Protein AF-A0A3A9VDV6-F1 (afdb_monomer_lite)

Secondary structure (DSSP, 8-state):
-PPPHHHHHHHHHHTPPPPHHHHHHHHGGGS----S--EEEEEE-TTS-EEEEETTS-EEEE---SS-B-TTSSEEEEEEEEEEE-TT-HHHHHHHHHHT-SSPP---TT-EEEEEEEEEETT------------

Structure (mmCIF, N/CA/C/O backbone):
data_AF-A0A3A9VDV6-F1
#
_entry.id   AF-A0A3A9VDV6-F1
#
loop_
_atom_site.group_PDB
_atom_site.id
_atom_site.type_symbol
_atom_site.label_atom_id
_atom_site.label_alt_id
_atom_site.label_comp_id
_atom_site.label_asym_id
_atom_site.label_entity_id
_atom_site.label_seq_id
_atom_site.pdbx_PDB_ins_code
_atom_site.Cartn_x
_atom_site.Cartn_y
_atom_site.Cartn_z
_atom_site.occupancy
_atom_site.B_iso_or_equiv
_atom_site.auth_seq_id
_atom_site.auth_comp_id
_atom_site.auth_asym_id
_atom_site.auth_atom_id
_atom_site.pdbx_PDB_model_num
ATOM 1 N N . MET A 1 1 ? -16.993 -8.177 40.069 1.00 58.53 1 MET A N 1
ATOM 2 C CA . MET A 1 1 ? -17.578 -9.076 39.030 1.00 58.53 1 MET A CA 1
ATOM 3 C C . MET A 1 1 ? -17.639 -8.263 37.741 1.00 58.53 1 MET A C 1
ATOM 5 O O . MET A 1 1 ? -18.169 -7.164 37.819 1.00 58.53 1 MET A O 1
ATOM 9 N N . LYS A 1 2 ? -17.101 -8.723 36.598 1.00 63.22 2 LYS A N 1
ATOM 10 C CA . LYS A 1 2 ? -17.010 -7.897 35.368 1.00 63.22 2 LYS A CA 1
ATOM 11 C C . LYS A 1 2 ? -18.389 -7.341 34.967 1.00 63.22 2 LYS A C 1
ATOM 13 O O . LYS A 1 2 ? -19.323 -8.127 34.815 1.00 63.22 2 LYS A O 1
ATOM 18 N N . GLN A 1 3 ? -18.517 -6.019 34.830 1.00 65.69 3 GLN A N 1
ATOM 19 C CA . GLN A 1 3 ? -19.775 -5.352 34.463 1.00 65.69 3 GLN A CA 1
ATOM 20 C C . GLN A 1 3 ? -19.801 -4.988 32.968 1.00 65.69 3 GLN A C 1
ATOM 22 O O . GLN A 1 3 ? -18.756 -4.651 32.412 1.00 65.69 3 GLN A O 1
ATOM 27 N N . PRO A 1 4 ? -20.967 -5.048 32.300 1.00 68.69 4 PRO A N 1
ATOM 28 C CA . PRO A 1 4 ? -21.092 -4.679 30.895 1.00 68.69 4 PRO A CA 1
ATOM 29 C C . PRO A 1 4 ? -21.062 -3.148 30.712 1.00 68.69 4 PRO A C 1
ATOM 31 O O . PRO A 1 4 ? -21.499 -2.392 31.584 1.00 68.69 4 PRO A O 1
ATOM 34 N N . LYS A 1 5 ? -20.549 -2.676 29.568 1.00 68.94 5 LYS A N 1
ATOM 35 C CA . LYS A 1 5 ? -20.322 -1.244 29.261 1.00 68.94 5 LYS A CA 1
ATOM 36 C C . LYS A 1 5 ? -21.593 -0.385 29.327 1.00 68.94 5 LYS A C 1
ATOM 38 O O . LYS A 1 5 ? -21.525 0.826 29.512 1.00 68.94 5 LYS A O 1
ATOM 43 N N . GLU A 1 6 ? -22.758 -1.004 29.187 1.00 73.81 6 GLU A N 1
ATOM 44 C CA . GLU A 1 6 ? -24.076 -0.381 29.269 1.00 73.81 6 GLU A CA 1
ATOM 45 C C . GLU A 1 6 ? -24.354 0.179 30.676 1.00 73.81 6 GLU A C 1
ATOM 47 O O . GLU A 1 6 ? -25.033 1.194 30.799 1.00 73.81 6 GLU A O 1
ATOM 52 N N . ILE A 1 7 ? -23.758 -0.402 31.724 1.00 75.19 7 ILE A N 1
ATOM 53 C CA . ILE A 1 7 ? -23.860 0.088 33.109 1.00 75.19 7 ILE A CA 1
ATOM 54 C C . ILE A 1 7 ? -23.103 1.410 33.294 1.00 75.19 7 ILE A C 1
ATOM 56 O O . ILE A 1 7 ? -23.543 2.293 34.030 1.00 75.19 7 ILE A O 1
ATOM 60 N N . LEU A 1 8 ? -21.989 1.604 32.579 1.00 71.50 8 LEU A N 1
ATOM 61 C CA . LEU A 1 8 ? -21.281 2.885 32.588 1.00 71.50 8 LEU A CA 1
ATOM 62 C C . LEU A 1 8 ? -22.180 3.995 32.030 1.00 71.50 8 LEU A C 1
ATOM 64 O O . LEU A 1 8 ? -22.250 5.086 32.589 1.00 71.50 8 LEU A O 1
ATOM 68 N N . LYS A 1 9 ? -22.911 3.689 30.956 1.00 72.50 9 LYS A N 1
ATOM 69 C CA . LYS A 1 9 ? -23.830 4.624 30.309 1.00 72.50 9 LYS A CA 1
ATOM 70 C C . LYS A 1 9 ? -24.974 5.037 31.242 1.00 72.50 9 LYS A C 1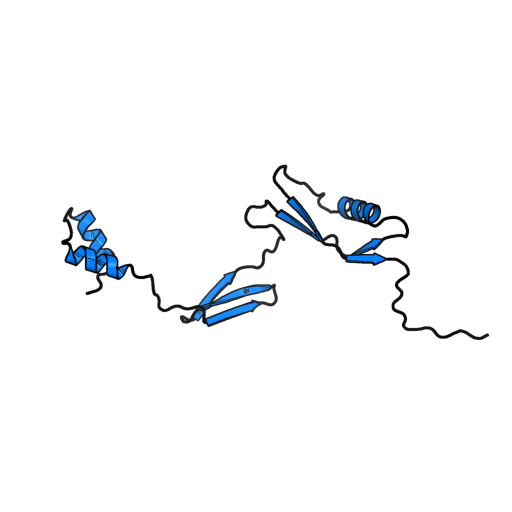
ATOM 72 O O . LYS A 1 9 ? -25.294 6.221 31.286 1.00 72.50 9 LYS A O 1
ATOM 77 N N . THR A 1 10 ? -25.503 4.119 32.057 1.00 78.81 10 THR A N 1
ATOM 78 C CA . THR A 1 10 ? -26.572 4.459 33.010 1.00 78.81 10 THR A CA 1
ATOM 79 C C . THR A 1 10 ? -26.131 5.476 34.062 1.00 78.81 10 THR A C 1
ATOM 81 O O . THR A 1 10 ? -26.894 6.389 34.340 1.00 78.81 10 THR A O 1
ATOM 84 N N . TYR A 1 11 ? -24.894 5.405 34.573 1.00 79.62 11 TYR A N 1
ATOM 85 C CA . TYR A 1 11 ? -24.380 6.398 35.532 1.00 79.62 11 TYR A CA 1
ATOM 86 C C . TYR A 1 11 ? -24.315 7.814 34.935 1.00 79.62 11 TYR A C 1
ATOM 88 O O . TYR A 1 11 ? -24.660 8.792 35.595 1.00 79.62 11 TYR A O 1
ATOM 96 N N . PHE A 1 12 ? -23.928 7.935 33.661 1.00 74.81 12 PHE A N 1
ATOM 97 C CA . PHE A 1 12 ? -23.904 9.228 32.970 1.00 74.81 12 PHE A CA 1
ATOM 98 C C . PHE A 1 12 ? -25.304 9.754 32.631 1.00 74.81 12 PHE A C 1
ATOM 100 O O . PHE A 1 12 ? -25.512 10.965 32.637 1.00 74.81 12 PHE A O 1
ATOM 107 N N . GLU A 1 13 ? -26.258 8.867 32.345 1.00 79.31 13 GLU A N 1
ATOM 108 C CA . GLU A 1 13 ? -27.639 9.236 32.010 1.00 79.31 13 GLU A CA 1
ATOM 109 C C . GLU A 1 13 ? -28.474 9.606 33.243 1.00 79.31 13 GLU A C 1
ATOM 111 O O . GLU A 1 13 ? -29.301 10.514 33.163 1.00 79.31 13 GLU A O 1
ATOM 116 N N . THR A 1 14 ? -28.256 8.946 34.385 1.00 83.62 14 THR A N 1
ATOM 117 C CA . THR A 1 14 ? -28.962 9.257 35.640 1.00 83.62 14 THR A CA 1
ATOM 118 C C . THR A 1 14 ? -28.262 10.331 36.471 1.00 83.62 14 THR A C 1
ATOM 120 O O . THR A 1 14 ? -28.868 10.885 37.385 1.00 83.62 14 THR A O 1
ATOM 123 N N . GLY A 1 15 ? -27.007 10.662 36.143 1.00 77.19 15 GLY A N 1
ATOM 124 C CA . GLY A 1 15 ? -26.181 11.596 36.912 1.00 77.19 15 GLY A CA 1
ATOM 125 C C . GLY A 1 15 ? -25.624 10.999 38.207 1.00 77.19 15 GLY A C 1
ATOM 126 O O . GLY A 1 15 ? -25.059 11.728 39.025 1.00 77.19 15 GLY A O 1
ATOM 127 N N . ASP A 1 16 ? -25.767 9.686 38.398 1.00 80.44 16 ASP A N 1
ATOM 128 C CA . ASP A 1 16 ? -25.245 8.980 39.559 1.00 80.44 16 ASP A CA 1
ATOM 129 C C . ASP A 1 16 ? -23.740 8.749 39.429 1.00 80.44 16 ASP A C 1
ATOM 131 O O . ASP A 1 16 ? -23.229 8.305 38.400 1.00 80.44 16 ASP A O 1
ATOM 135 N N . LYS A 1 17 ? -23.006 9.004 40.514 1.00 81.31 17 LYS A N 1
ATOM 136 C CA . LYS A 1 17 ? -21.571 8.725 40.567 1.00 81.31 17 LYS A CA 1
ATOM 137 C C . LYS A 1 17 ? -21.341 7.273 41.010 1.00 81.31 17 LYS A C 1
ATOM 139 O O . LYS A 1 17 ? -21.813 6.910 42.089 1.00 81.31 17 LYS A O 1
ATOM 144 N N . PRO A 1 18 ? -20.588 6.455 40.252 1.00 79.31 18 PRO A N 1
ATOM 145 C CA . PRO A 1 18 ? -20.252 5.104 40.686 1.00 79.31 18 PRO A CA 1
ATOM 146 C C . PRO A 1 18 ? -19.377 5.134 41.946 1.00 79.31 18 PRO A C 1
ATOM 148 O O . PRO A 1 18 ? -18.576 6.052 42.150 1.00 79.31 18 PRO A O 1
ATOM 151 N N . THR A 1 19 ? -19.511 4.111 42.790 1.00 85.00 19 THR A N 1
ATOM 152 C CA . THR A 1 19 ? -18.588 3.877 43.910 1.00 85.00 19 THR A CA 1
ATOM 153 C C . THR A 1 19 ? -17.214 3.437 43.402 1.00 85.00 19 THR A C 1
ATOM 155 O O . THR A 1 19 ? -17.078 3.001 42.261 1.00 85.00 19 THR A O 1
ATOM 158 N N . GLU A 1 20 ? -16.185 3.509 44.250 1.00 80.31 20 GLU A N 1
ATOM 159 C CA . GLU A 1 20 ? -14.827 3.065 43.902 1.00 80.31 20 GLU A CA 1
ATOM 160 C C . GLU A 1 20 ? -14.805 1.608 43.421 1.00 80.31 20 GLU A C 1
ATOM 162 O O . GLU A 1 20 ? -14.246 1.330 42.370 1.00 80.31 20 GLU A O 1
ATOM 167 N N . GLN A 1 21 ? -15.514 0.699 44.101 1.00 80.31 21 GLN A N 1
ATOM 168 C CA . GLN A 1 21 ? -15.608 -0.700 43.674 1.00 80.31 21 GLN A CA 1
ATOM 169 C C . GLN A 1 21 ? -16.337 -0.857 42.333 1.00 80.31 21 GLN A C 1
ATOM 171 O O . GLN A 1 21 ? -15.922 -1.659 41.505 1.00 80.31 21 GLN A O 1
ATOM 176 N N . GLN A 1 22 ? -17.409 -0.094 42.099 1.00 75.88 22 GLN A N 1
ATOM 177 C CA . GLN A 1 22 ? -18.121 -0.110 40.815 1.00 75.88 22 GLN A CA 1
ATOM 178 C C . GLN A 1 22 ? -17.240 0.433 39.688 1.00 75.88 22 GLN A C 1
ATOM 180 O O . GLN A 1 22 ? -17.271 -0.086 38.579 1.00 75.88 22 GLN A O 1
ATOM 185 N N . PHE A 1 23 ? -16.425 1.446 39.977 1.00 76.00 23 PHE A N 1
ATOM 186 C CA . PHE A 1 23 ? -15.463 1.999 39.037 1.00 76.00 23 PHE A CA 1
ATOM 187 C C . PHE A 1 23 ? -14.307 1.025 38.760 1.00 76.00 23 PHE A C 1
ATOM 189 O O . PHE A 1 23 ? -13.975 0.797 37.600 1.00 76.00 23 PHE A O 1
ATOM 196 N N . CYS A 1 24 ? -13.747 0.383 39.789 1.00 71.12 24 CYS A N 1
ATOM 197 C CA . CYS A 1 24 ? -12.748 -0.681 39.650 1.00 71.12 24 CYS A CA 1
ATOM 198 C C . CYS A 1 24 ? -13.282 -1.857 38.816 1.00 71.12 24 CYS A C 1
ATOM 200 O O . CYS A 1 24 ? -12.632 -2.264 37.858 1.00 71.12 24 CYS A O 1
ATOM 202 N N . ASP A 1 25 ? -14.498 -2.335 39.100 1.00 70.06 25 ASP A N 1
ATOM 203 C CA . ASP A 1 25 ? -15.152 -3.422 38.356 1.00 70.06 25 ASP A CA 1
ATOM 204 C C . ASP A 1 25 ? -15.426 -3.062 36.878 1.00 70.06 25 ASP A C 1
ATOM 206 O O . ASP A 1 25 ? -15.518 -3.956 36.029 1.00 70.06 25 ASP A O 1
ATOM 210 N N . LEU A 1 26 ? -15.552 -1.765 36.561 1.00 70.56 26 LEU A N 1
ATOM 211 C CA . LEU A 1 26 ? -15.685 -1.244 35.197 1.00 70.56 26 LEU A CA 1
ATOM 212 C C . LEU A 1 26 ? -14.330 -1.157 34.490 1.00 70.56 26 LEU A C 1
ATOM 214 O O . LEU A 1 26 ? -14.222 -1.609 33.354 1.00 70.56 26 LEU A O 1
ATOM 218 N N . ILE A 1 27 ? -13.292 -0.627 35.137 1.00 63.66 27 ILE A N 1
ATOM 219 C CA . ILE A 1 27 ? -11.943 -0.531 34.553 1.00 63.66 27 ILE A CA 1
ATOM 220 C C . ILE A 1 27 ? -11.347 -1.927 34.302 1.00 63.66 27 ILE A C 1
ATOM 222 O O . ILE A 1 27 ? -10.782 -2.157 33.234 1.00 63.66 27 ILE A O 1
ATOM 226 N N . ASP A 1 28 ? -11.597 -2.898 35.185 1.00 56.62 28 ASP A N 1
ATOM 227 C CA . ASP A 1 28 ? -11.209 -4.303 34.980 1.00 56.62 28 ASP A CA 1
ATOM 228 C C . ASP A 1 28 ? -11.993 -4.995 33.847 1.00 56.62 28 ASP A C 1
ATOM 230 O O . ASP A 1 28 ? -11.556 -6.022 33.320 1.00 56.62 28 ASP A O 1
ATOM 234 N N . SER A 1 29 ? -13.139 -4.443 33.422 1.00 56.84 29 SER A N 1
ATOM 235 C CA . SER A 1 29 ? -13.855 -4.912 32.224 1.00 56.84 29 SER A CA 1
ATOM 236 C C . SER A 1 29 ? -13.204 -4.441 30.915 1.00 56.84 29 SER A C 1
ATOM 238 O O . SER A 1 29 ? -13.425 -5.056 29.875 1.00 56.84 29 SER A O 1
ATOM 240 N N . TYR A 1 30 ? -12.361 -3.401 30.973 1.00 52.16 30 TYR A N 1
ATOM 241 C CA . TYR A 1 30 ? -11.606 -2.858 29.837 1.00 52.16 30 TYR A CA 1
ATOM 242 C C . TYR A 1 30 ? -10.202 -3.462 29.690 1.00 52.16 30 TYR A C 1
ATOM 244 O O . TYR A 1 30 ? -9.423 -3.002 28.850 1.00 52.16 30 TYR A O 1
ATOM 252 N N . HIS A 1 31 ? -9.879 -4.529 30.432 1.00 52.12 31 HIS A N 1
ATOM 253 C CA . HIS A 1 31 ? -8.744 -5.396 30.116 1.00 52.12 31 HIS A CA 1
ATOM 254 C C . HIS A 1 31 ? -9.038 -6.164 28.819 1.00 52.12 31 HIS A C 1
ATOM 256 O O . HIS A 1 31 ? -9.451 -7.316 28.830 1.00 52.12 31 HIS A O 1
ATOM 262 N N . HIS A 1 32 ? -8.811 -5.453 27.715 1.00 52.69 32 HIS A N 1
ATOM 263 C CA . HIS A 1 32 ? -8.990 -5.848 26.328 1.00 52.69 32 HIS A CA 1
ATOM 264 C C . HIS A 1 32 ? -10.426 -6.220 25.943 1.00 52.69 32 HIS A C 1
ATOM 266 O O . HIS A 1 32 ? -11.151 -6.949 26.614 1.00 52.69 32 HIS A O 1
ATOM 272 N N . LEU A 1 33 ? -10.797 -5.774 24.745 1.00 52.22 33 LEU A N 1
ATOM 273 C CA . LEU A 1 33 ? -11.664 -6.527 23.850 1.00 52.22 33 LEU A CA 1
ATOM 274 C C . LEU A 1 33 ? -10.947 -7.860 23.549 1.00 52.22 33 LEU A C 1
ATOM 276 O O . LEU A 1 33 ? -10.457 -8.099 22.454 1.00 52.22 33 LEU A O 1
ATOM 280 N N . ASP A 1 34 ? -10.766 -8.690 24.570 1.00 51.94 34 ASP A N 1
ATOM 281 C CA . ASP A 1 34 ? -10.194 -10.010 24.450 1.00 51.94 34 ASP A CA 1
ATOM 282 C C . ASP A 1 34 ? -11.339 -10.852 23.910 1.00 51.94 34 ASP A C 1
ATOM 284 O O . ASP A 1 34 ? -12.035 -11.557 24.636 1.00 51.94 34 ASP A O 1
ATOM 288 N N . SER A 1 35 ? -11.600 -10.748 22.608 1.00 56.62 35 SER A N 1
ATOM 289 C CA . SER A 1 35 ? -12.493 -11.693 21.946 1.00 56.62 35 SER A CA 1
ATOM 290 C C . SER A 1 35 ? -11.893 -13.113 21.957 1.00 56.62 35 SER A C 1
ATOM 292 O O . SER A 1 35 ? -12.416 -14.003 21.293 1.00 56.62 35 SER A O 1
ATOM 294 N N . GLY A 1 36 ? -10.767 -13.344 22.663 1.00 61.16 36 GLY A N 1
ATOM 295 C CA . GLY A 1 36 ? -9.973 -14.574 22.629 1.00 61.16 36 GLY A CA 1
ATOM 296 C C . GLY A 1 36 ? -9.454 -14.880 21.225 1.00 61.16 36 GLY A C 1
ATOM 297 O O . GLY A 1 36 ? -9.030 -15.998 20.931 1.00 61.16 36 GLY A O 1
ATOM 298 N N . THR A 1 37 ? -9.564 -13.898 20.332 1.00 66.31 37 THR A N 1
ATOM 299 C CA . THR A 1 37 ? -9.387 -14.062 18.905 1.00 66.31 37 THR A CA 1
ATOM 300 C C . THR A 1 37 ? -7.949 -13.719 18.573 1.00 66.31 37 THR A C 1
ATOM 302 O O . THR A 1 37 ? -7.562 -12.555 18.510 1.00 66.31 37 THR A O 1
ATOM 305 N N . ILE A 1 38 ? -7.138 -14.755 18.419 1.00 77.88 38 ILE A N 1
ATOM 306 C CA . ILE A 1 38 ? -5.720 -14.640 18.096 1.00 77.88 38 ILE A CA 1
ATOM 307 C C . ILE A 1 38 ? -5.513 -14.887 16.607 1.00 77.88 38 ILE A C 1
ATOM 309 O O . ILE A 1 38 ? -6.278 -15.622 15.982 1.00 77.88 38 ILE A O 1
ATOM 313 N N . VAL A 1 39 ? -4.450 -14.322 16.040 1.00 83.88 39 VAL A N 1
ATOM 314 C CA . VAL A 1 39 ? -4.009 -14.704 14.695 1.00 83.88 39 VAL A CA 1
ATOM 315 C C . VAL A 1 39 ? -3.451 -16.124 14.767 1.00 83.88 39 VAL A C 1
ATOM 317 O O . VAL A 1 39 ? -2.507 -16.393 15.505 1.00 83.88 39 VAL A O 1
ATOM 320 N N . THR A 1 40 ? -4.048 -17.038 14.009 1.00 89.62 40 THR A N 1
ATOM 321 C CA . THR A 1 40 ? -3.631 -18.447 13.930 1.00 89.62 40 THR A CA 1
ATOM 322 C C . THR A 1 40 ? -2.672 -18.692 12.775 1.00 89.62 40 THR A C 1
ATOM 324 O O . THR A 1 40 ? -1.800 -19.552 12.869 1.00 89.62 40 THR A O 1
ATOM 327 N N . SER A 1 41 ? -2.812 -17.939 11.682 1.00 87.38 41 SER A N 1
ATOM 328 C CA . SER A 1 41 ? -1.898 -18.006 10.544 1.00 87.38 41 SER A CA 1
ATOM 329 C C . SER A 1 41 ? -1.946 -16.739 9.700 1.00 87.38 41 SER A C 1
ATOM 331 O O . SER A 1 41 ? -2.951 -16.026 9.670 1.00 87.38 41 SER A O 1
ATOM 333 N N . VAL A 1 42 ? -0.845 -16.492 8.995 1.00 91.50 42 VAL A N 1
ATOM 334 C CA . VAL A 1 42 ? -0.727 -15.462 7.962 1.00 91.50 42 VAL A CA 1
ATOM 335 C C . VAL A 1 42 ? -0.357 -16.174 6.668 1.00 91.50 42 VAL A C 1
ATOM 337 O O . VAL A 1 42 ? 0.645 -16.888 6.629 1.00 91.50 42 VAL A O 1
ATOM 340 N N . VAL A 1 43 ? -1.187 -16.032 5.636 1.00 91.44 43 VAL A N 1
ATOM 341 C CA . VAL A 1 43 ? -1.016 -16.731 4.354 1.00 91.44 43 VAL A CA 1
ATOM 342 C C . VAL A 1 43 ? -1.039 -15.719 3.219 1.00 91.44 43 VAL A C 1
ATOM 344 O O . VAL A 1 43 ? -1.925 -14.869 3.169 1.00 91.44 43 VAL A O 1
ATOM 347 N N . SER A 1 44 ? -0.081 -15.823 2.300 1.00 91.88 44 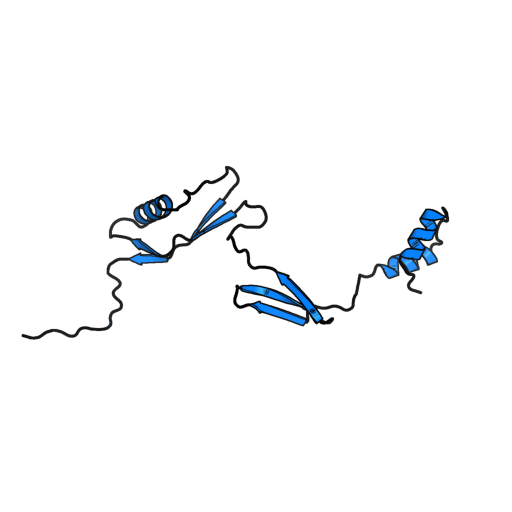SER A N 1
ATOM 348 C CA . SER A 1 44 ? -0.082 -15.027 1.072 1.00 91.88 44 SER A CA 1
ATOM 349 C C . SER A 1 44 ? -0.974 -15.673 0.011 1.00 91.88 44 SER A C 1
ATOM 351 O O . SER A 1 44 ? -0.874 -16.880 -0.210 1.00 91.88 44 SER A O 1
ATOM 353 N N . ASP A 1 45 ? -1.839 -14.899 -0.644 1.00 88.12 45 ASP A N 1
ATOM 354 C CA . ASP A 1 45 ? -2.643 -15.394 -1.770 1.00 88.12 45 ASP A CA 1
ATOM 355 C C . ASP A 1 45 ? -1.903 -15.300 -3.118 1.00 88.12 45 ASP A C 1
ATOM 357 O O . ASP A 1 45 ? -0.776 -14.809 -3.208 1.00 88.12 45 ASP A O 1
ATOM 361 N N . ALA A 1 46 ? -2.540 -15.785 -4.189 1.00 83.62 46 ALA A N 1
ATOM 362 C CA . ALA A 1 46 ? -1.974 -15.772 -5.540 1.00 83.62 46 ALA A CA 1
ATOM 363 C C . ALA A 1 46 ? -1.767 -14.353 -6.107 1.00 83.62 46 ALA A C 1
ATOM 365 O O . ALA A 1 46 ? -1.039 -14.180 -7.082 1.00 83.62 46 ALA A O 1
ATOM 366 N N . GLN A 1 47 ? -2.401 -13.343 -5.509 1.00 79.88 47 GLN A N 1
ATOM 367 C CA . GLN A 1 47 ? -2.268 -11.930 -5.856 1.00 79.88 47 GLN A CA 1
ATOM 368 C C . GLN A 1 47 ? -1.213 -11.224 -4.977 1.00 79.88 47 GLN A C 1
ATOM 370 O O . GLN A 1 47 ? -0.861 -10.071 -5.229 1.00 79.88 47 GLN A O 1
ATOM 375 N N . GLY A 1 48 ? -0.656 -11.922 -3.981 1.00 79.62 48 GLY A N 1
ATOM 376 C CA . GLY A 1 48 ? 0.357 -11.432 -3.052 1.00 79.62 48 GLY A CA 1
ATOM 377 C C . GLY A 1 48 ? -0.197 -10.695 -1.829 1.00 79.62 48 GLY A C 1
ATOM 378 O O . GLY A 1 48 ? 0.598 -10.148 -1.060 1.00 79.62 48 GLY A O 1
ATOM 379 N N . ASN A 1 49 ? -1.518 -10.671 -1.626 1.00 85.88 49 ASN A N 1
ATOM 380 C CA . ASN A 1 49 ? -2.135 -10.109 -0.422 1.00 85.88 49 ASN A CA 1
ATOM 381 C C . ASN A 1 49 ? -1.833 -10.994 0.790 1.00 85.88 49 ASN A C 1
ATOM 383 O O . ASN A 1 49 ? -1.607 -12.194 0.642 1.00 85.88 49 ASN A O 1
ATOM 387 N N . GLN A 1 50 ? -1.878 -10.421 1.993 1.00 90.69 50 GLN A N 1
ATOM 388 C CA . GLN A 1 50 ? -1.745 -11.180 3.237 1.00 90.69 50 GLN A CA 1
ATOM 389 C C . GLN A 1 50 ? -3.117 -11.415 3.861 1.00 90.69 50 GLN A C 1
ATOM 391 O O . GLN A 1 50 ? -3.813 -10.468 4.218 1.00 90.69 50 GLN A O 1
ATOM 396 N N . ASN A 1 51 ? -3.485 -12.678 4.042 1.00 91.06 51 ASN A N 1
ATOM 397 C CA . ASN A 1 51 ? -4.690 -13.083 4.753 1.00 91.06 51 ASN A CA 1
ATOM 398 C C . ASN A 1 51 ? -4.323 -13.477 6.182 1.00 91.06 51 ASN A C 1
ATOM 400 O O . ASN A 1 51 ? -3.596 -14.448 6.401 1.00 91.06 51 ASN A O 1
ATOM 404 N N . LEU A 1 52 ? -4.820 -12.710 7.150 1.00 92.38 52 LEU A N 1
ATOM 405 C CA . LEU A 1 52 ? -4.700 -13.006 8.570 1.00 92.38 52 LEU A CA 1
ATOM 406 C C . LEU A 1 52 ? -5.910 -13.841 8.973 1.00 92.38 52 LEU A C 1
ATOM 408 O O . LEU A 1 52 ? -7.031 -13.333 8.980 1.00 92.38 52 LEU A O 1
ATOM 412 N N . ASN A 1 53 ? -5.681 -15.111 9.297 1.00 89.81 53 ASN A N 1
ATOM 413 C CA . ASN A 1 53 ? -6.719 -16.009 9.787 1.00 89.81 53 ASN A CA 1
ATOM 414 C C . ASN A 1 53 ? -6.759 -15.946 11.307 1.00 89.81 53 ASN A C 1
ATOM 416 O O . ASN A 1 53 ? -5.750 -16.180 11.979 1.00 89.81 53 ASN A O 1
ATOM 420 N N . PHE A 1 54 ? -7.933 -15.689 11.852 1.00 89.94 54 PHE A N 1
ATOM 421 C CA . PHE A 1 54 ? -8.143 -15.577 13.282 1.00 89.94 54 PHE A CA 1
ATOM 422 C C . PHE A 1 54 ? -8.736 -16.862 13.873 1.00 89.94 54 PHE A C 1
ATOM 424 O O . PHE A 1 54 ? -9.308 -17.688 13.162 1.00 89.94 54 PHE A O 1
ATOM 431 N N . SER A 1 55 ? -8.584 -17.062 15.184 1.00 85.56 55 SER A N 1
ATOM 432 C CA . SER A 1 55 ? -9.059 -18.269 15.881 1.00 85.56 55 SER A CA 1
ATOM 433 C C . SER A 1 55 ? -10.583 -18.401 15.940 1.00 85.56 55 SER A C 1
ATOM 435 O O . SER A 1 55 ? -11.081 -19.483 16.239 1.00 85.56 55 SER A O 1
ATOM 437 N N . ASP A 1 56 ? -11.323 -17.338 15.625 1.00 86.31 56 ASP A N 1
ATOM 438 C CA . ASP A 1 56 ? -12.783 -17.334 15.491 1.00 86.31 56 ASP A CA 1
ATOM 439 C C . ASP A 1 56 ? -13.261 -17.670 14.062 1.00 86.31 56 ASP A C 1
ATOM 441 O O . ASP A 1 56 ? -14.463 -17.702 13.799 1.00 86.31 56 ASP A O 1
ATOM 445 N N . GLY A 1 57 ? -12.330 -17.939 13.139 1.00 85.44 57 GLY A N 1
ATOM 446 C CA . GLY A 1 57 ? -12.609 -18.224 11.733 1.00 85.44 57 GLY A CA 1
ATOM 447 C C . GLY A 1 57 ? -12.778 -16.981 10.858 1.00 85.44 57 GLY A C 1
ATOM 448 O O . GLY A 1 57 ? -12.994 -17.125 9.653 1.00 85.44 57 GLY A O 1
ATOM 449 N N . THR A 1 58 ? -12.665 -15.772 11.416 1.00 88.50 58 THR A N 1
ATOM 450 C CA . THR A 1 58 ? -12.629 -14.551 10.607 1.00 88.50 58 THR A CA 1
ATOM 451 C C . THR A 1 58 ? -11.307 -14.438 9.853 1.00 88.50 58 THR A C 1
ATOM 453 O O . THR A 1 58 ? -10.264 -14.947 10.274 1.00 88.50 58 THR A O 1
ATOM 456 N N . VAL A 1 59 ? -11.358 -13.771 8.700 1.00 91.00 59 VAL A N 1
ATOM 457 C CA . VAL A 1 59 ? -10.189 -13.509 7.862 1.00 91.00 59 VAL A CA 1
ATOM 458 C C . VAL A 1 59 ? -10.144 -12.025 7.548 1.00 91.00 59 VAL A C 1
ATOM 460 O O . VAL A 1 59 ? -11.124 -11.460 7.062 1.00 91.00 59 VAL A O 1
ATOM 463 N N . VAL A 1 60 ? -9.001 -11.397 7.816 1.00 90.44 60 VAL A N 1
ATOM 464 C CA . VAL A 1 60 ? -8.725 -10.019 7.401 1.00 90.44 60 VAL A CA 1
ATOM 465 C C . VAL A 1 60 ? -7.685 -10.052 6.296 1.00 90.44 60 VAL A C 1
ATOM 467 O O . VAL A 1 60 ? -6.576 -10.549 6.491 1.00 90.44 60 VAL A O 1
ATOM 470 N N . THR A 1 61 ? -8.040 -9.498 5.143 1.00 89.19 61 THR A N 1
ATOM 471 C CA . THR A 1 61 ? -7.130 -9.362 4.008 1.00 89.19 61 THR A CA 1
ATOM 472 C C . THR A 1 61 ? -6.453 -8.001 4.055 1.00 89.19 61 THR A C 1
ATOM 474 O O . THR A 1 61 ? -7.104 -6.962 3.959 1.00 89.19 61 THR A O 1
ATOM 477 N N . ILE A 1 62 ? -5.130 -8.010 4.174 1.00 85.44 62 ILE A N 1
ATOM 478 C CA . ILE A 1 62 ? -4.283 -6.861 3.877 1.00 85.44 62 ILE A CA 1
ATOM 479 C C . ILE A 1 62 ? -3.927 -6.964 2.403 1.00 85.44 62 ILE A C 1
ATOM 481 O O . ILE A 1 62 ? -3.098 -7.788 2.005 1.00 85.44 62 ILE A O 1
ATOM 485 N N . THR A 1 63 ? -4.574 -6.136 1.589 1.00 85.06 63 THR A N 1
ATOM 486 C CA . THR A 1 63 ? -4.289 -6.070 0.160 1.00 85.06 63 THR A CA 1
ATOM 487 C C . THR A 1 63 ? -2.834 -5.668 -0.038 1.00 85.06 63 THR A C 1
ATOM 489 O O . THR A 1 63 ? -2.366 -4.681 0.540 1.00 85.06 63 THR A O 1
ATOM 492 N N . LYS A 1 64 ? -2.112 -6.431 -0.859 1.00 75.75 64 LYS A N 1
ATOM 493 C CA . LYS A 1 64 ? -0.822 -6.003 -1.378 1.00 75.75 64 LYS A CA 1
ATOM 494 C C . LYS A 1 64 ? -1.045 -4.653 -2.060 1.00 75.75 64 LYS A C 1
ATOM 496 O O . LYS A 1 64 ? -1.997 -4.542 -2.834 1.00 75.75 64 LYS A O 1
ATOM 501 N N . PRO A 1 65 ? -0.214 -3.637 -1.789 1.00 65.44 65 PRO A N 1
ATOM 502 C CA . PRO A 1 65 ? -0.291 -2.384 -2.522 1.00 65.44 65 PRO A CA 1
ATOM 503 C C . PRO A 1 65 ? -0.255 -2.691 -4.026 1.00 65.44 65 PRO A C 1
ATOM 505 O O . PRO A 1 65 ? 0.707 -3.286 -4.511 1.00 65.44 65 PRO A O 1
ATOM 508 N N . THR A 1 66 ? -1.347 -2.389 -4.734 1.00 60.00 66 THR A N 1
ATOM 509 C CA . THR A 1 66 ? -1.451 -2.571 -6.192 1.00 60.00 66 THR A CA 1
ATOM 510 C C . THR A 1 66 ? -0.617 -1.541 -6.927 1.00 60.00 66 THR A C 1
ATOM 512 O O . THR A 1 66 ? -0.060 -1.832 -7.979 1.00 60.00 66 THR A O 1
ATOM 515 N N . ASP A 1 67 ? -0.486 -0.372 -6.312 1.00 56.78 67 ASP A N 1
ATOM 516 C CA . ASP A 1 67 ? 0.463 0.641 -6.703 1.00 56.78 67 ASP A CA 1
ATOM 517 C C . ASP A 1 67 ? 1.595 0.578 -5.693 1.00 56.78 67 ASP A C 1
ATOM 519 O O . ASP A 1 67 ? 1.365 0.497 -4.483 1.00 56.78 67 ASP A O 1
ATOM 523 N N . HIS A 1 68 ? 2.827 0.606 -6.180 1.00 56.50 68 HIS A N 1
ATOM 524 C CA . HIS A 1 68 ? 4.024 0.648 -5.354 1.00 56.50 68 HIS A CA 1
ATOM 525 C C . HIS A 1 68 ? 4.184 2.018 -4.671 1.00 56.50 68 HIS A C 1
ATOM 527 O O . HIS A 1 68 ? 5.229 2.665 -4.739 1.00 56.50 68 HIS A O 1
ATOM 533 N N . ILE A 1 69 ? 3.110 2.512 -4.073 1.00 53.47 69 ILE A N 1
ATOM 534 C CA . ILE A 1 69 ? 3.009 3.809 -3.454 1.00 53.47 69 ILE A CA 1
ATOM 535 C C . ILE A 1 69 ? 2.939 3.567 -1.949 1.00 53.47 69 ILE A C 1
ATOM 537 O O . ILE A 1 69 ? 2.037 2.908 -1.434 1.00 53.47 69 ILE A O 1
ATOM 541 N N . SER A 1 70 ? 3.954 4.055 -1.242 1.00 53.66 70 SER A N 1
ATOM 542 C CA . SER A 1 70 ? 4.032 4.029 0.217 1.00 53.66 70 SER A CA 1
ATOM 543 C C . SER A 1 70 ? 2.792 4.669 0.845 1.00 53.66 70 SER A C 1
ATOM 545 O O . SER A 1 70 ? 2.187 5.580 0.270 1.00 53.66 70 SER A O 1
ATOM 547 N N . GLN A 1 71 ? 2.442 4.224 2.057 1.00 49.47 71 GLN A N 1
ATOM 548 C CA . GLN A 1 71 ? 1.411 4.855 2.879 1.00 49.47 71 GLN A CA 1
ATOM 549 C C . GLN A 1 71 ? 1.666 6.375 2.913 1.00 49.47 71 GLN A C 1
ATOM 551 O O . GLN A 1 71 ? 2.698 6.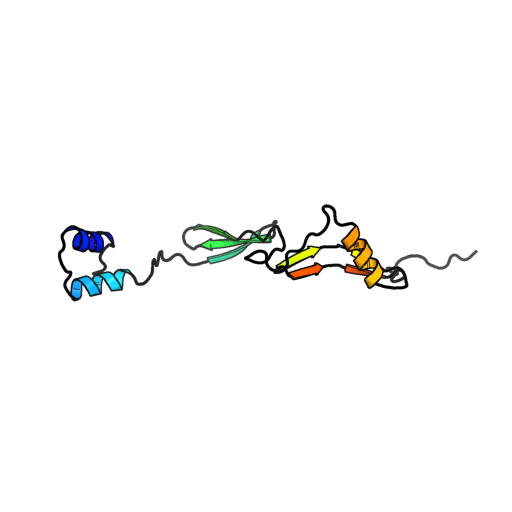823 3.414 1.00 49.47 71 GLN A O 1
ATOM 556 N N . ASN A 1 72 ? 0.720 7.148 2.361 1.00 56.47 72 ASN A N 1
ATOM 557 C CA . ASN A 1 72 ? 0.719 8.612 2.179 1.00 56.47 72 ASN A CA 1
ATOM 558 C C . ASN A 1 72 ? 1.246 9.182 0.844 1.00 56.47 72 ASN A C 1
ATOM 560 O O . ASN A 1 72 ? 1.516 10.378 0.799 1.00 56.47 72 ASN A O 1
ATOM 564 N N . ASN A 1 73 ? 1.386 8.407 -0.237 1.00 57.12 73 ASN A N 1
ATOM 565 C CA . ASN A 1 73 ? 1.779 8.928 -1.565 1.00 57.12 73 ASN A CA 1
ATOM 566 C C . ASN A 1 73 ? 3.160 9.611 -1.654 1.00 57.12 73 ASN A C 1
ATOM 568 O O . ASN A 1 73 ? 3.495 10.186 -2.682 1.00 57.12 73 ASN A O 1
ATOM 572 N N . LYS A 1 74 ? 3.996 9.521 -0.614 1.00 69.81 74 LYS A N 1
ATOM 573 C CA . LYS A 1 74 ? 5.306 10.198 -0.567 1.00 69.81 74 LYS A CA 1
ATOM 574 C C . LYS A 1 74 ? 6.450 9.420 -1.197 1.00 69.81 74 LYS A C 1
ATOM 576 O O . LYS A 1 74 ? 7.533 9.972 -1.367 1.00 69.81 74 LYS A O 1
ATOM 581 N N . ILE A 1 75 ? 6.251 8.134 -1.470 1.00 76.12 75 ILE A N 1
ATOM 582 C CA . ILE A 1 75 ? 7.227 7.307 -2.178 1.00 76.12 75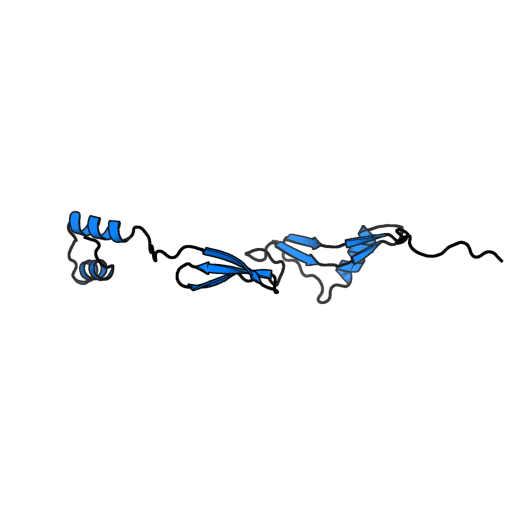 ILE A CA 1
ATOM 583 C C . ILE A 1 75 ? 6.466 6.507 -3.219 1.00 76.12 75 ILE A C 1
ATOM 585 O O . ILE A 1 75 ? 5.570 5.756 -2.837 1.00 76.12 75 ILE A O 1
ATOM 589 N N . ARG A 1 76 ? 6.828 6.647 -4.492 1.00 78.69 76 ARG A N 1
ATOM 590 C CA . ARG A 1 76 ? 6.286 5.866 -5.606 1.00 78.69 76 ARG A CA 1
ATOM 591 C C . ARG A 1 76 ? 7.411 5.087 -6.271 1.00 78.69 76 ARG A C 1
ATOM 593 O O . ARG A 1 76 ? 8.420 5.672 -6.662 1.00 78.69 76 ARG A O 1
ATOM 600 N N . ILE A 1 77 ? 7.233 3.779 -6.413 1.00 80.81 77 ILE A N 1
ATOM 601 C CA . ILE A 1 77 ? 8.133 2.943 -7.207 1.00 80.81 77 ILE A CA 1
ATOM 602 C C . ILE A 1 77 ? 7.588 2.860 -8.631 1.00 80.81 77 ILE A C 1
ATOM 604 O O . ILE A 1 77 ? 6.392 2.653 -8.843 1.00 80.81 77 ILE A O 1
ATOM 608 N N . VAL A 1 78 ? 8.470 3.063 -9.599 1.00 83.75 78 VAL A N 1
ATOM 609 C CA . VAL A 1 78 ? 8.181 2.988 -11.027 1.00 83.75 78 VAL A CA 1
ATOM 610 C C . VAL A 1 78 ? 9.026 1.866 -11.609 1.00 83.75 78 VAL A C 1
ATOM 612 O O . VAL A 1 78 ? 10.249 1.987 -11.690 1.00 83.75 78 VAL A O 1
ATOM 615 N N . ASP A 1 79 ? 8.367 0.784 -12.009 1.00 86.88 79 ASP A N 1
ATOM 616 C CA . ASP A 1 79 ? 9.007 -0.318 -12.720 1.00 86.88 79 ASP A CA 1
ATOM 617 C C . ASP A 1 79 ? 9.217 0.069 -14.193 1.00 86.88 79 ASP A C 1
ATOM 619 O O . ASP A 1 79 ? 8.266 0.360 -14.924 1.00 86.88 79 ASP A O 1
ATOM 623 N N . LEU A 1 80 ? 10.480 0.122 -14.615 1.00 85.56 80 LEU A N 1
ATOM 624 C CA . LEU A 1 80 ? 10.890 0.389 -15.995 1.00 85.56 80 LEU A CA 1
ATOM 625 C C . LEU A 1 80 ? 11.173 -0.905 -16.778 1.00 85.56 80 LEU A C 1
ATOM 627 O O 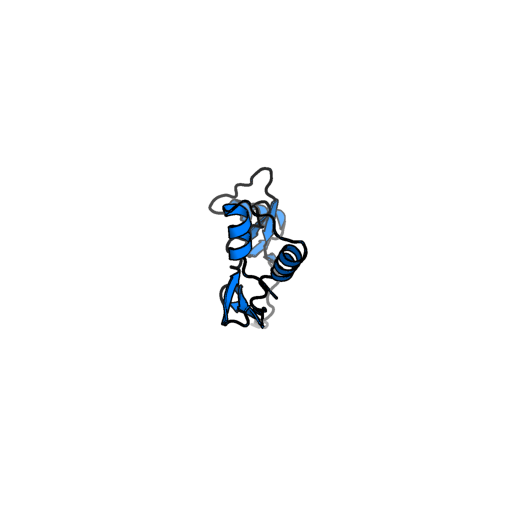. LEU A 1 80 ? 11.498 -0.840 -17.968 1.00 85.56 80 LEU A O 1
ATOM 631 N N . GLY A 1 81 ? 11.058 -2.069 -16.136 1.00 86.25 81 GLY A N 1
ATOM 632 C CA . GLY A 1 81 ? 11.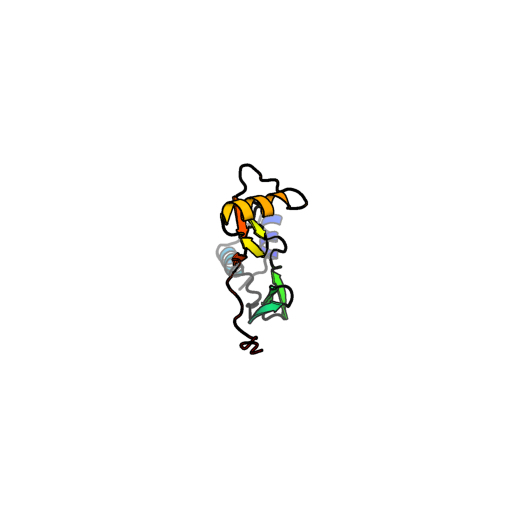337 -3.377 -16.709 1.00 86.25 81 GLY A CA 1
ATOM 633 C C . GLY A 1 81 ? 12.809 -3.566 -17.079 1.00 86.25 81 GLY A C 1
ATOM 634 O O . GLY A 1 81 ? 13.726 -3.044 -16.443 1.00 86.25 81 GLY A O 1
ATOM 635 N N . THR A 1 82 ? 13.059 -4.346 -18.131 1.00 87.25 82 THR A N 1
ATOM 636 C CA . THR A 1 82 ? 14.422 -4.603 -18.604 1.00 87.25 82 THR A CA 1
ATOM 637 C C . THR A 1 82 ? 14.940 -3.464 -19.481 1.00 87.25 82 THR A C 1
ATOM 639 O O . THR A 1 82 ? 14.469 -3.242 -20.598 1.00 87.25 82 THR A O 1
ATOM 642 N N . ILE A 1 83 ? 16.000 -2.808 -19.022 1.00 85.69 83 ILE A N 1
ATOM 643 C CA . ILE A 1 83 ? 16.740 -1.800 -19.769 1.00 85.69 83 ILE A CA 1
ATOM 644 C C . ILE A 1 83 ? 17.922 -2.470 -20.452 1.00 85.69 83 ILE A C 1
ATOM 646 O O . ILE A 1 83 ? 18.849 -2.981 -19.820 1.00 85.69 83 ILE A O 1
ATOM 650 N N . THR A 1 84 ? 17.897 -2.444 -21.780 1.00 81.81 84 THR A N 1
ATOM 651 C CA . THR A 1 84 ? 19.025 -2.917 -22.577 1.00 81.81 84 THR A CA 1
ATOM 652 C C . THR A 1 84 ? 20.006 -1.769 -22.755 1.00 81.81 84 THR A C 1
ATOM 654 O O . THR A 1 84 ? 19.730 -0.816 -23.486 1.00 81.81 84 THR A O 1
ATOM 657 N N . ALA A 1 85 ? 21.145 -1.846 -22.073 1.00 72.69 85 ALA A N 1
ATOM 658 C CA . ALA A 1 85 ? 22.211 -0.876 -22.239 1.00 72.69 85 ALA A CA 1
ATOM 659 C C . ALA A 1 85 ? 22.968 -1.188 -23.538 1.00 72.69 85 ALA A C 1
ATOM 661 O O . ALA A 1 85 ? 23.687 -2.186 -23.627 1.00 72.69 85 ALA A O 1
ATOM 662 N N . ALA A 1 86 ? 22.804 -0.332 -24.552 1.00 67.38 86 ALA A N 1
ATOM 663 C CA . ALA A 1 86 ? 23.778 -0.249 -25.639 1.00 67.38 86 ALA A CA 1
ATOM 664 C C . ALA A 1 86 ? 25.120 0.241 -25.065 1.00 67.38 86 ALA A C 1
ATOM 666 O O . ALA A 1 86 ? 25.123 0.923 -24.040 1.00 67.38 86 ALA A O 1
ATOM 667 N N . GLU A 1 87 ? 26.231 -0.101 -25.724 1.00 63.53 87 GLU A N 1
ATOM 668 C CA . GLU A 1 87 ? 27.623 -0.070 -25.227 1.00 63.53 87 GLU A CA 1
ATOM 669 C C . GLU A 1 87 ? 28.081 1.149 -24.395 1.00 63.53 87 GLU A C 1
ATOM 671 O O . GLU A 1 87 ? 29.109 1.050 -23.731 1.00 63.53 87 GLU A O 1
ATOM 676 N N . LEU A 1 88 ? 27.384 2.292 -24.399 1.00 60.41 88 LEU A N 1
ATOM 677 C CA . LEU A 1 88 ? 27.961 3.554 -23.935 1.00 60.41 88 LEU A CA 1
ATOM 678 C C . LEU A 1 88 ? 27.297 4.277 -22.758 1.00 60.41 88 LEU A C 1
ATOM 680 O O . LEU A 1 88 ? 27.968 5.140 -22.208 1.00 60.41 88 LEU A O 1
ATOM 684 N N . SER A 1 89 ? 26.084 3.952 -22.289 1.00 77.56 89 SER A N 1
ATOM 685 C CA . SER A 1 89 ? 25.672 4.381 -20.931 1.00 77.56 89 SER A CA 1
ATOM 686 C C . SER A 1 89 ? 24.336 3.781 -20.484 1.00 77.56 89 SER A C 1
ATOM 688 O O . SER A 1 89 ? 23.307 3.908 -21.157 1.00 77.56 89 SER A O 1
ATOM 690 N N . ILE A 1 90 ? 24.332 3.203 -19.281 1.00 80.12 90 ILE A N 1
ATOM 691 C CA . ILE A 1 90 ? 23.109 2.828 -18.557 1.00 80.12 90 ILE A CA 1
ATOM 692 C C . ILE A 1 90 ? 22.231 4.070 -18.327 1.00 80.12 90 ILE A C 1
ATOM 694 O O . ILE A 1 90 ? 21.014 3.985 -18.447 1.00 80.12 90 ILE A O 1
ATOM 698 N N . GLU A 1 91 ? 22.831 5.242 -18.104 1.00 84.38 91 GLU A N 1
ATOM 699 C CA . GLU A 1 91 ? 22.116 6.500 -17.855 1.00 84.38 91 GLU A CA 1
ATOM 700 C C . GLU A 1 91 ? 21.291 6.936 -19.070 1.00 84.38 91 GLU A C 1
ATOM 702 O O . GLU A 1 91 ? 20.120 7.280 -18.937 1.00 84.38 91 GLU A O 1
ATOM 707 N N . ALA A 1 92 ? 21.856 6.858 -20.280 1.00 85.50 92 ALA A N 1
ATOM 708 C CA . ALA A 1 92 ? 21.126 7.193 -21.505 1.00 85.50 92 ALA A CA 1
ATOM 709 C C . ALA A 1 92 ? 19.953 6.228 -21.746 1.00 85.50 92 ALA A C 1
ATOM 711 O O . ALA A 1 92 ? 18.883 6.622 -22.217 1.00 85.50 92 ALA A O 1
ATOM 712 N N . SER A 1 93 ? 20.149 4.959 -21.393 1.00 86.12 93 SER A N 1
ATOM 713 C CA . SER A 1 93 ? 19.125 3.922 -21.523 1.00 86.12 93 SER A CA 1
ATOM 714 C C . SER A 1 93 ? 17.998 4.120 -20.498 1.00 86.12 93 SER A C 1
ATOM 716 O O . SER A 1 93 ? 16.827 3.997 -20.852 1.00 86.12 93 SER A O 1
ATOM 718 N N . LEU A 1 94 ? 18.339 4.539 -19.274 1.00 87.19 94 LEU A N 1
ATOM 719 C CA . LEU A 1 94 ? 17.393 4.943 -18.229 1.00 87.19 94 LEU A CA 1
ATOM 720 C C . LEU A 1 94 ? 16.565 6.162 -18.636 1.00 87.19 94 LEU A C 1
ATOM 722 O O . LEU A 1 94 ? 15.340 6.117 -18.568 1.00 87.19 94 LEU A O 1
ATOM 726 N N . VAL A 1 95 ? 17.209 7.227 -19.122 1.00 88.62 95 VAL A N 1
ATOM 727 C CA . VAL A 1 95 ? 16.510 8.440 -19.582 1.00 88.62 95 VAL A CA 1
ATOM 728 C C . VAL A 1 95 ? 15.508 8.107 -20.691 1.00 88.62 95 VAL A C 1
ATOM 730 O O . VAL A 1 95 ? 14.369 8.571 -20.664 1.00 88.62 95 VAL A O 1
ATOM 733 N N . ASN A 1 96 ? 15.893 7.254 -21.643 1.00 87.31 96 ASN A N 1
ATOM 734 C CA . ASN A 1 96 ? 14.988 6.806 -22.700 1.00 87.31 96 ASN A CA 1
ATOM 735 C C . ASN A 1 96 ? 13.806 5.984 -22.171 1.00 87.31 96 ASN A C 1
ATOM 737 O O . ASN A 1 96 ? 12.698 6.140 -22.682 1.00 87.31 96 ASN A O 1
ATOM 741 N N . ALA A 1 97 ? 14.023 5.121 -21.176 1.00 87.88 97 ALA A N 1
ATOM 742 C CA . ALA A 1 97 ? 12.956 4.332 -20.564 1.00 87.88 97 ALA A CA 1
ATOM 743 C C . ALA A 1 97 ? 11.942 5.232 -19.841 1.00 87.88 97 ALA A C 1
ATOM 745 O O . ALA A 1 97 ? 10.744 5.131 -20.095 1.00 87.88 97 ALA A O 1
ATOM 746 N N . VAL A 1 98 ? 12.421 6.186 -19.035 1.00 88.88 98 VAL A N 1
ATOM 747 C CA . VAL A 1 98 ? 11.565 7.150 -18.324 1.00 88.88 98 VAL A CA 1
ATOM 748 C C . VAL A 1 98 ? 10.752 8.005 -19.303 1.00 88.88 98 VAL A C 1
ATOM 750 O O . VAL A 1 98 ? 9.551 8.182 -19.118 1.00 88.88 98 VAL A O 1
ATOM 753 N N . ASN A 1 99 ? 11.362 8.475 -20.393 1.00 88.81 99 ASN A N 1
ATOM 754 C CA . ASN A 1 99 ? 10.678 9.299 -21.398 1.00 88.81 99 ASN A CA 1
ATOM 755 C C . ASN A 1 99 ? 9.611 8.546 -22.212 1.00 88.81 99 ASN A C 1
ATOM 757 O O . ASN A 1 99 ? 8.804 9.178 -22.891 1.00 88.81 99 ASN A O 1
ATOM 761 N N . ARG A 1 100 ? 9.609 7.208 -22.181 1.00 87.00 100 ARG A N 1
ATOM 762 C CA . ARG A 1 100 ? 8.610 6.366 -22.860 1.00 87.00 100 ARG A CA 1
ATOM 763 C C . ARG A 1 100 ? 7.429 5.991 -21.968 1.00 87.00 100 ARG A C 1
ATOM 765 O O . ARG A 1 100 ? 6.505 5.346 -22.463 1.00 87.00 100 ARG A O 1
ATOM 772 N N . LEU A 1 101 ? 7.448 6.373 -20.689 1.00 84.88 101 LEU A N 1
ATOM 773 C CA . LEU A 1 101 ? 6.325 6.138 -19.788 1.00 84.88 101 LEU A CA 1
ATOM 774 C C . LEU A 1 101 ? 5.060 6.792 -20.349 1.00 84.88 101 LEU A C 1
ATOM 776 O O . LEU A 1 101 ? 5.055 7.965 -20.729 1.00 84.88 101 LEU A O 1
ATOM 780 N N . ASN A 1 102 ? 3.991 6.003 -20.412 1.00 81.88 102 ASN A N 1
ATOM 781 C CA . ASN A 1 102 ? 2.684 6.452 -20.855 1.00 81.88 102 ASN A CA 1
ATOM 782 C C . ASN A 1 102 ? 1.625 5.995 -19.838 1.00 81.88 102 ASN A C 1
ATOM 784 O O . ASN A 1 102 ? 1.367 4.793 -19.752 1.00 81.88 102 ASN A O 1
ATOM 788 N N . PRO A 1 103 ? 1.005 6.917 -19.082 1.00 81.56 103 PRO A N 1
ATOM 789 C CA . PRO A 1 103 ? 1.159 8.374 -19.170 1.00 81.56 103 PRO A CA 1
ATOM 790 C C . PRO A 1 103 ? 2.552 8.873 -18.721 1.00 81.56 103 PRO A C 1
ATOM 792 O O . PRO A 1 103 ? 3.247 8.157 -17.998 1.00 81.56 103 PRO A O 1
ATOM 795 N N . PRO A 1 104 ? 2.965 10.093 -19.127 1.00 83.62 104 PRO A N 1
ATOM 796 C CA . PRO A 1 104 ? 4.214 10.698 -18.667 1.00 83.62 104 PRO A CA 1
ATOM 797 C C . PRO A 1 104 ? 4.294 10.781 -17.141 1.00 83.62 104 PRO A C 1
ATOM 799 O O . PRO A 1 104 ? 3.292 11.031 -16.467 1.00 83.62 104 PRO A O 1
ATOM 802 N N . LEU A 1 105 ? 5.503 10.623 -16.598 1.00 84.94 105 LEU A N 1
ATOM 803 C CA . LEU A 1 105 ? 5.737 10.698 -15.159 1.00 84.94 105 LEU A CA 1
ATOM 804 C C . LEU A 1 105 ? 5.569 12.139 -14.650 1.00 84.94 105 LEU A C 1
ATOM 806 O O . LEU A 1 105 ? 6.306 13.036 -15.055 1.00 84.94 105 LEU A O 1
ATOM 810 N N . VAL A 1 106 ? 4.632 12.347 -13.723 1.00 83.31 106 VAL A N 1
ATOM 811 C CA . VAL A 1 106 ? 4.419 13.620 -13.014 1.00 83.31 106 VAL A CA 1
ATOM 812 C C . VAL A 1 106 ? 4.768 13.414 -11.544 1.00 83.31 106 VAL A C 1
ATOM 814 O O . VAL A 1 106 ? 4.251 12.487 -10.920 1.00 83.31 106 VAL A O 1
ATOM 817 N N . VAL A 1 107 ? 5.667 14.235 -11.002 1.00 82.38 107 VAL A N 1
ATOM 818 C CA . VAL A 1 107 ? 6.189 14.109 -9.629 1.00 82.38 107 VAL A CA 1
ATOM 819 C C . VAL A 1 107 ? 5.825 15.364 -8.844 1.00 82.38 107 VAL A C 1
ATOM 821 O O . VAL A 1 107 ? 6.031 16.469 -9.346 1.00 82.38 107 VAL A O 1
ATOM 824 N N . ALA A 1 108 ? 5.257 15.199 -7.649 1.00 81.12 108 ALA A N 1
ATOM 825 C CA . ALA A 1 108 ? 4.984 16.313 -6.739 1.00 81.12 108 ALA A CA 1
ATOM 826 C C . ALA A 1 108 ? 6.241 16.724 -5.948 1.00 81.12 108 ALA A C 1
ATOM 828 O O . ALA A 1 108 ? 7.150 15.918 -5.761 1.00 81.12 108 ALA A O 1
ATOM 829 N N . ASP A 1 109 ? 6.283 17.962 -5.443 1.00 79.81 109 ASP A N 1
ATOM 830 C CA . ASP A 1 109 ? 7.451 18.512 -4.728 1.00 79.81 109 ASP A CA 1
ATOM 831 C C . ASP A 1 109 ? 7.842 17.722 -3.461 1.00 79.81 109 ASP A C 1
ATOM 833 O O . ASP A 1 109 ? 8.990 17.781 -3.020 1.00 79.81 109 ASP A O 1
ATOM 837 N N . ASP A 1 110 ? 6.905 16.983 -2.862 1.00 80.31 110 ASP A N 1
ATOM 838 C CA . ASP A 1 110 ? 7.108 16.157 -1.668 1.00 80.31 110 ASP A CA 1
ATOM 839 C C . ASP A 1 110 ? 7.075 14.641 -1.948 1.00 80.31 110 ASP A C 1
ATOM 841 O O . ASP A 1 110 ? 6.986 13.833 -1.015 1.00 80.31 110 ASP A O 1
ATOM 845 N N . GLU A 1 111 ? 7.184 14.246 -3.220 1.00 78.69 111 GLU A N 1
ATOM 846 C CA . GLU A 1 111 ? 7.178 12.854 -3.667 1.00 78.69 111 GLU A CA 1
ATOM 847 C C . GLU A 1 111 ? 8.596 12.352 -3.990 1.00 78.69 111 GLU A C 1
ATOM 849 O O . GLU A 1 111 ? 9.344 12.946 -4.764 1.00 78.69 111 GLU A O 1
ATOM 854 N N . ASN A 1 112 ? 8.966 11.205 -3.420 1.00 83.56 112 ASN A N 1
ATOM 855 C CA . ASN A 1 112 ? 10.189 10.485 -3.759 1.00 83.56 112 ASN A CA 1
ATOM 856 C C . ASN A 1 112 ? 9.871 9.400 -4.789 1.00 83.56 112 ASN A C 1
ATOM 858 O O . ASN A 1 112 ? 8.953 8.604 -4.590 1.00 83.56 112 ASN A O 1
ATOM 862 N N . ILE A 1 113 ? 10.662 9.320 -5.857 1.00 84.62 113 ILE A N 1
ATOM 863 C CA . ILE A 1 113 ? 10.511 8.283 -6.881 1.00 84.62 113 ILE A CA 1
ATOM 864 C C . ILE A 1 113 ? 11.669 7.299 -6.795 1.00 84.62 113 ILE A C 1
ATOM 866 O O . ILE A 1 113 ? 12.832 7.699 -6.790 1.00 84.62 113 ILE A O 1
ATOM 870 N N . ILE A 1 114 ? 11.344 6.011 -6.762 1.00 85.94 114 ILE A N 1
ATOM 871 C CA . ILE A 1 114 ? 12.312 4.921 -6.882 1.00 85.94 114 ILE A CA 1
ATOM 872 C C . ILE A 1 114 ? 12.070 4.250 -8.231 1.00 85.94 114 ILE A C 1
ATOM 874 O O . ILE A 1 114 ? 10.941 3.884 -8.538 1.00 85.94 114 ILE A O 1
ATOM 878 N N . PHE A 1 115 ? 13.112 4.097 -9.044 1.00 86.69 115 PHE A N 1
ATOM 879 C CA . PHE A 1 115 ? 13.017 3.347 -10.295 1.00 86.69 115 PHE A CA 1
ATOM 880 C C . PHE A 1 115 ? 13.555 1.937 -10.087 1.00 86.69 115 PHE A C 1
ATOM 882 O O . PHE A 1 115 ? 14.696 1.775 -9.654 1.00 86.69 115 PHE A O 1
ATOM 889 N N . GLU A 1 116 ? 12.747 0.939 -10.420 1.00 88.06 116 GLU A N 1
ATOM 890 C CA . GLU A 1 116 ? 13.165 -0.460 -10.470 1.00 88.06 116 GLU A CA 1
ATOM 891 C C . GLU A 1 116 ? 13.381 -0.858 -11.932 1.00 88.06 116 GLU A C 1
ATOM 893 O O . GLU A 1 116 ? 12.593 -0.498 -12.807 1.00 88.06 116 GLU A O 1
ATOM 898 N N . PHE A 1 117 ? 14.503 -1.522 -12.216 1.00 88.31 117 PHE A N 1
ATOM 899 C CA . PHE A 1 117 ? 14.855 -1.974 -13.558 1.00 88.31 117 PHE A CA 1
ATOM 900 C C . PHE A 1 117 ? 15.885 -3.101 -13.515 1.00 88.31 117 PHE A C 1
ATOM 902 O O . PHE A 1 117 ? 16.787 -3.106 -12.675 1.00 88.31 117 PHE A O 1
ATOM 909 N N . ASP A 1 118 ? 15.807 -3.993 -14.498 1.00 87.19 118 ASP A N 1
ATOM 910 C CA . ASP A 1 118 ? 16.857 -4.970 -14.778 1.00 87.19 118 ASP A CA 1
ATOM 911 C C . ASP A 1 118 ? 17.787 -4.426 -15.860 1.00 87.19 118 ASP A C 1
ATOM 913 O O . ASP A 1 118 ? 17.330 -3.925 -16.887 1.00 87.19 118 ASP A O 1
ATOM 917 N N . VAL A 1 119 ? 19.101 -4.560 -15.687 1.00 85.25 119 VAL A N 1
ATOM 918 C CA . VAL A 1 119 ? 20.067 -4.175 -16.725 1.00 85.25 119 VAL A CA 1
ATOM 919 C C . VAL A 1 119 ? 20.479 -5.405 -17.519 1.00 85.25 119 VAL A C 1
ATOM 921 O O . VAL A 1 119 ? 21.029 -6.347 -16.958 1.00 85.25 119 VAL A O 1
ATOM 924 N N . ARG A 1 120 ? 20.300 -5.362 -18.843 1.00 82.69 120 ARG A N 1
ATOM 925 C CA . ARG A 1 120 ? 20.934 -6.310 -19.773 1.00 82.69 120 ARG A CA 1
ATOM 926 C C . ARG A 1 120 ? 21.987 -5.594 -20.605 1.00 82.69 120 ARG A C 1
ATOM 928 O O . ARG A 1 120 ? 21.703 -4.557 -21.206 1.00 82.69 120 ARG A O 1
ATOM 935 N N . ARG A 1 121 ? 23.201 -6.143 -20.653 1.00 75.06 121 ARG A N 1
ATOM 936 C CA . ARG A 1 121 ? 24.271 -5.667 -21.540 1.00 75.06 121 ARG A CA 1
ATOM 937 C C . ARG A 1 121 ? 24.301 -6.516 -22.805 1.00 75.06 121 ARG A C 1
ATOM 939 O O . ARG A 1 121 ? 24.207 -7.737 -22.737 1.00 75.06 121 ARG A O 1
ATOM 946 N N . PHE A 1 122 ? 24.453 -5.873 -23.960 1.00 65.06 122 PHE A N 1
ATOM 947 C CA . PHE A 1 122 ? 24.739 -6.598 -25.197 1.00 65.06 122 PHE A CA 1
ATOM 948 C C . PHE A 1 122 ? 26.077 -7.344 -25.059 1.00 65.06 122 PHE A C 1
ATOM 950 O O . PHE A 1 122 ? 27.087 -6.728 -24.729 1.00 65.06 122 PHE A O 1
ATOM 957 N N . GLY A 1 123 ? 26.074 -8.658 -25.303 1.00 59.97 123 GLY A N 1
ATOM 958 C CA . GLY A 1 123 ? 27.280 -9.499 -25.313 1.00 59.97 123 GLY A CA 1
ATOM 959 C C . GLY A 1 123 ? 27.407 -10.504 -24.165 1.00 59.97 123 GLY A C 1
ATOM 960 O O . GLY A 1 123 ? 28.287 -11.357 -24.221 1.00 59.97 123 GLY A O 1
ATOM 961 N N . GLU A 1 124 ? 26.520 -10.473 -23.169 1.00 54.50 124 GLU A N 1
ATOM 962 C CA . GLU A 1 124 ? 26.376 -11.574 -22.209 1.00 54.50 124 GLU A CA 1
ATOM 963 C C . GLU A 1 124 ? 25.477 -12.636 -22.856 1.00 54.50 124 GLU A C 1
ATOM 965 O O . GLU A 1 124 ? 24.273 -12.705 -22.633 1.00 54.50 124 GLU A O 1
ATOM 970 N N . GLY A 1 125 ? 26.051 -13.354 -23.823 1.00 48.31 125 GLY A N 1
ATOM 971 C CA . GLY A 1 125 ? 25.381 -14.472 -24.465 1.00 48.31 125 GLY A CA 1
ATOM 972 C C . GLY A 1 125 ? 25.189 -15.591 -23.453 1.00 48.31 125 GLY A C 1
ATOM 973 O O . GLY A 1 125 ? 26.157 -16.030 -22.830 1.00 48.31 125 GLY A O 1
ATOM 974 N N . ASP A 1 126 ? 23.955 -16.072 -23.337 1.00 52.72 126 ASP A N 1
ATOM 975 C CA . ASP A 1 126 ? 23.667 -17.405 -22.829 1.00 52.72 126 ASP A CA 1
ATOM 976 C C . ASP A 1 126 ? 24.449 -18.383 -23.715 1.00 52.72 126 ASP A C 1
ATOM 978 O O . ASP A 1 126 ? 24.081 -18.665 -24.855 1.00 52.72 126 ASP A O 1
ATOM 982 N N . GLY A 1 127 ? 25.624 -18.789 -23.237 1.00 50.94 127 GLY A N 1
ATOM 983 C CA . GLY A 1 127 ? 26.549 -19.653 -23.951 1.00 50.94 127 GLY A CA 1
ATOM 984 C C . GLY A 1 127 ? 26.042 -21.086 -24.003 1.00 50.94 127 GLY A C 1
ATOM 985 O O . GLY A 1 127 ? 26.649 -21.962 -23.401 1.00 50.94 127 GLY A O 1
ATOM 986 N N . GLU A 1 128 ? 24.965 -21.336 -24.740 1.00 55.31 128 GLU A N 1
ATOM 987 C CA . GLU A 1 128 ? 24.603 -22.674 -25.192 1.00 55.31 128 GLU A CA 1
ATOM 988 C C . GLU A 1 128 ? 24.233 -22.648 -26.678 1.00 55.31 128 GLU A C 1
ATOM 990 O O . GLU A 1 128 ? 23.217 -22.092 -27.080 1.00 55.31 128 GLU A O 1
ATOM 995 N N . GLY A 1 129 ? 25.073 -23.306 -27.484 1.00 52.34 129 GLY A N 1
ATOM 996 C CA . GLY A 1 129 ? 24.721 -23.751 -28.831 1.00 52.34 129 GLY A CA 1
ATOM 997 C C . GLY A 1 129 ? 25.215 -22.864 -29.971 1.00 52.34 129 GLY A C 1
ATOM 998 O O . GLY A 1 129 ? 24.453 -22.100 -30.539 1.00 52.34 129 GLY A O 1
ATOM 999 N N . ASP A 1 130 ? 26.477 -23.030 -30.367 1.00 44.09 130 ASP A N 1
ATOM 1000 C CA . ASP A 1 130 ? 26.741 -23.683 -31.654 1.00 44.09 130 ASP A CA 1
ATOM 1001 C C . ASP A 1 130 ? 28.231 -24.005 -31.810 1.00 44.09 130 ASP A C 1
ATOM 1003 O O . ASP A 1 130 ? 29.118 -23.167 -31.636 1.00 44.09 130 ASP A O 1
ATOM 1007 N N . GLY A 1 131 ? 28.502 -25.280 -32.090 1.00 44.50 131 GLY A N 1
ATOM 1008 C CA . GLY A 1 131 ? 29.838 -25.787 -32.380 1.00 44.50 131 GLY A CA 1
ATOM 1009 C C . GLY A 1 131 ? 30.408 -25.211 -33.683 1.00 44.50 131 GLY A C 1
ATOM 1010 O O . GLY A 1 131 ? 29.677 -24.647 -34.499 1.00 44.50 131 GLY A O 1
ATOM 1011 N N . PRO A 1 132 ? 31.722 -25.357 -33.917 1.00 50.72 132 PRO A N 1
ATOM 1012 C CA . PRO A 1 132 ? 32.359 -24.807 -35.103 1.00 50.72 132 PRO A CA 1
ATOM 1013 C C . PRO A 1 132 ? 31.818 -25.481 -36.371 1.00 50.72 132 PRO A C 1
ATOM 1015 O O . PRO A 1 132 ? 31.938 -26.697 -36.541 1.00 50.72 132 PRO A O 1
ATOM 1018 N N . ILE A 1 133 ? 31.270 -24.680 -37.286 1.00 44.97 133 ILE A N 1
ATOM 1019 C CA . ILE A 1 133 ? 31.009 -25.103 -38.663 1.00 44.97 133 ILE A CA 1
ATOM 1020 C C . ILE A 1 133 ? 32.368 -25.234 -39.358 1.00 44.97 133 ILE A C 1
ATOM 1022 O O . ILE A 1 133 ? 32.995 -24.243 -39.726 1.00 44.97 133 ILE A O 1
ATOM 1026 N N . PHE A 1 134 ? 32.834 -26.474 -39.508 1.00 43.00 134 PHE A N 1
ATOM 1027 C CA . PHE A 1 134 ? 33.873 -26.825 -40.468 1.00 43.00 134 PHE A CA 1
ATOM 1028 C C . PHE A 1 134 ? 33.228 -27.048 -41.836 1.00 43.00 134 PHE A C 1
ATOM 1030 O O . PHE A 1 134 ? 32.516 -28.035 -42.008 1.00 43.00 134 PHE A O 1
ATOM 1037 N N . THR A 1 135 ? 33.544 -26.180 -42.796 1.00 48.59 135 THR A N 1
ATOM 1038 C CA . THR A 1 135 ? 33.670 -26.500 -44.231 1.00 48.59 135 THR A CA 1
ATOM 1039 C C . THR A 1 135 ? 34.565 -25.474 -44.893 1.00 48.59 135 THR A C 1
ATOM 1041 O O . THR A 1 135 ? 34.297 -24.270 -44.682 1.00 48.59 135 THR A O 1
#

Sequence (135 aa):
MKQPKEILKTYFETGDKPTEQQFCDLIDSYHHLDSGTIVTSVVSDAQGNQNLNFSDGTVVTITKPTDHISQNNKIRIVDLGTITAAELSIEASLVNAVNRLNPPLVVADDENIIFEFDVRRFGEGDGEGDGPIFT

Foldseek 3Di:
DADDPVVVVVCVVVVNDDDPVRVVSDVVNPPDVCVVWDFPDWDADPQRWTWGQIPVRDIDTRHDPPFCAPDPNQEGEDELEEQEDDPPDPVVSVVVSQCPDVVHDDADPRHHYHYDYHYDYPPPDPPDDDDDDDD

pLDDT: mean 74.68, std 13.77, range [43.0, 92.38]

Radius of gyration: 30.15 Å; chains: 1; bounding box: 63×45×88 Å